Protein AF-A0A1V5HPL0-F1 (afdb_monomer_lite)

Structure (mmCIF, N/CA/C/O backbone):
data_AF-A0A1V5HPL0-F1
#
_entry.id   AF-A0A1V5HPL0-F1
#
loop_
_atom_site.group_PDB
_atom_site.id
_atom_site.type_symbol
_atom_site.label_atom_id
_atom_site.label_alt_id
_atom_site.label_comp_id
_atom_site.label_asym_id
_atom_site.label_entity_id
_atom_site.label_seq_id
_atom_site.pdbx_PDB_ins_code
_atom_site.Cartn_x
_atom_site.Cartn_y
_atom_site.Cartn_z
_atom_site.occupancy
_atom_site.B_iso_or_equiv
_atom_site.auth_seq_id
_atom_site.auth_comp_id
_atom_site.auth_asym_id
_atom_site.auth_atom_id
_atom_site.pdbx_PDB_model_num
ATOM 1 N N . MET A 1 1 ? -3.280 -10.126 -30.087 1.00 36.84 1 MET A N 1
ATOM 2 C CA . MET A 1 1 ? -2.972 -8.981 -29.204 1.00 36.84 1 MET A CA 1
ATOM 3 C C . MET A 1 1 ? -2.764 -9.535 -27.810 1.00 36.84 1 MET A C 1
ATOM 5 O O . MET A 1 1 ? -3.619 -10.281 -27.360 1.00 36.84 1 MET A O 1
ATOM 9 N N . LEU A 1 2 ? -1.619 -9.264 -27.183 1.00 37.66 2 LEU A N 1
ATOM 10 C CA . LEU A 1 2 ? -1.402 -9.577 -25.770 1.00 37.66 2 LEU A CA 1
ATOM 11 C C . LEU A 1 2 ? -1.984 -8.409 -24.976 1.00 37.66 2 LEU A C 1
ATOM 13 O O . LEU A 1 2 ? -1.438 -7.315 -25.018 1.00 37.66 2 LEU A O 1
ATOM 17 N N . THR A 1 3 ? -3.126 -8.617 -24.338 1.00 46.59 3 THR A N 1
ATOM 18 C CA . THR A 1 3 ? -3.660 -7.718 -23.310 1.00 46.59 3 THR A CA 1
ATOM 19 C C . THR A 1 3 ? -2.825 -7.935 -22.045 1.00 46.59 3 THR A C 1
ATOM 21 O O . THR A 1 3 ? -2.436 -9.076 -21.782 1.00 46.59 3 THR A O 1
ATOM 24 N N . VAL A 1 4 ? -2.500 -6.898 -21.259 1.00 55.81 4 VAL A N 1
ATOM 25 C CA . VAL A 1 4 ? -1.930 -7.146 -19.926 1.00 55.81 4 VAL A CA 1
ATOM 26 C C . VAL A 1 4 ? -3.049 -7.838 -19.173 1.00 55.81 4 VAL A C 1
ATOM 28 O O . VAL A 1 4 ? -4.091 -7.231 -18.937 1.00 55.81 4 VAL A O 1
ATOM 31 N N . ASN A 1 5 ? -2.850 -9.111 -18.837 1.00 61.34 5 ASN A N 1
ATOM 32 C CA . ASN A 1 5 ? -3.730 -9.812 -17.918 1.00 61.34 5 ASN A CA 1
ATOM 33 C C . ASN A 1 5 ? -3.470 -9.224 -16.535 1.00 61.34 5 ASN A C 1
ATOM 35 O O . ASN A 1 5 ? -2.661 -9.751 -15.773 1.00 61.34 5 ASN A O 1
ATOM 39 N N . VAL A 1 6 ? -4.097 -8.079 -16.261 1.00 70.00 6 VAL A N 1
ATOM 40 C CA . VAL A 1 6 ? -4.218 -7.545 -14.911 1.00 70.00 6 VAL A CA 1
ATOM 41 C C . VAL A 1 6 ? -4.803 -8.671 -14.071 1.00 70.00 6 VAL A C 1
ATOM 43 O O . VAL A 1 6 ? -5.857 -9.220 -14.395 1.00 70.00 6 VAL A O 1
ATOM 46 N N . TYR A 1 7 ? -4.040 -9.099 -13.072 1.00 71.38 7 TYR A N 1
ATOM 47 C CA . TYR A 1 7 ? -4.370 -10.292 -12.317 1.00 71.38 7 TYR A CA 1
ATOM 48 C C . TYR A 1 7 ? -5.247 -9.916 -11.126 1.00 71.38 7 TYR A C 1
ATOM 50 O O . TYR A 1 7 ? -4.750 -9.563 -10.051 1.00 71.38 7 TYR A O 1
ATOM 58 N N . ASP A 1 8 ? -6.555 -10.005 -11.338 1.00 76.12 8 ASP A N 1
ATOM 59 C CA . ASP A 1 8 ? -7.560 -9.937 -10.284 1.00 76.12 8 ASP A CA 1
ATOM 60 C C . ASP A 1 8 ? -7.727 -11.309 -9.629 1.00 76.12 8 ASP A C 1
ATOM 62 O O . ASP A 1 8 ? -7.876 -12.328 -10.306 1.00 76.12 8 ASP A O 1
ATOM 66 N N . ASP A 1 9 ? -7.701 -11.346 -8.300 1.00 81.00 9 ASP A N 1
ATOM 67 C CA . ASP A 1 9 ? -7.983 -12.559 -7.538 1.00 81.00 9 ASP A CA 1
ATOM 68 C C . ASP A 1 9 ? -8.727 -12.241 -6.236 1.00 81.00 9 ASP A C 1
ATOM 70 O O . ASP A 1 9 ? -9.133 -11.112 -5.961 1.00 81.00 9 ASP A O 1
ATOM 74 N N . ASN A 1 10 ? -8.906 -13.265 -5.404 1.00 85.25 10 ASN A N 1
ATOM 75 C CA . ASN A 1 10 ? -9.586 -13.126 -4.121 1.00 85.25 10 ASN A CA 1
ATOM 76 C C . ASN A 1 10 ? -8.789 -12.294 -3.096 1.00 85.25 10 ASN A C 1
ATOM 78 O O . ASN A 1 10 ? -9.317 -12.022 -2.024 1.00 85.25 10 ASN A O 1
ATOM 82 N N . LEU A 1 11 ? -7.531 -11.929 -3.377 1.00 89.19 11 LEU A N 1
ATOM 83 C CA . LEU A 1 11 ? -6.659 -11.163 -2.483 1.00 89.19 11 LEU A CA 1
ATOM 84 C C . LEU A 1 11 ? -6.669 -9.675 -2.824 1.00 89.19 11 LEU A C 1
ATOM 86 O O . LEU A 1 11 ? -6.832 -8.840 -1.933 1.00 89.19 11 LEU A O 1
ATOM 90 N N . LEU A 1 12 ? -6.487 -9.354 -4.104 1.00 90.81 12 LEU A N 1
ATOM 91 C CA . LEU A 1 12 ? -6.422 -7.989 -4.607 1.00 90.81 12 LEU A CA 1
ATOM 92 C C . LEU A 1 12 ? -7.344 -7.822 -5.807 1.00 90.81 12 LEU A C 1
ATOM 94 O O . LEU A 1 12 ? -7.339 -8.639 -6.730 1.00 90.81 12 LEU A O 1
ATOM 98 N N . LYS A 1 13 ? -8.057 -6.699 -5.808 1.00 90.38 13 LYS A N 1
ATOM 99 C CA . LYS A 1 13 ? -8.851 -6.231 -6.935 1.00 90.38 13 LYS A CA 1
ATOM 100 C C . LYS A 1 13 ? -8.180 -5.009 -7.540 1.00 90.38 13 LYS A C 1
ATOM 102 O O . LYS A 1 13 ? -7.848 -4.075 -6.818 1.00 90.38 13 LYS A O 1
ATOM 107 N N . TYR A 1 14 ? -7.984 -5.005 -8.844 1.00 87.62 14 TYR A N 1
ATOM 108 C CA . TYR A 1 14 ? -7.482 -3.862 -9.574 1.00 87.62 14 TYR A CA 1
ATOM 109 C C . TYR A 1 14 ? -8.614 -2.871 -9.836 1.00 87.62 14 TYR A C 1
ATOM 111 O O . TYR A 1 14 ? -9.673 -3.214 -10.365 1.00 87.62 14 TYR A O 1
ATOM 119 N N . ASP A 1 15 ? -8.384 -1.630 -9.435 1.00 87.00 15 ASP A N 1
ATOM 120 C CA . ASP A 1 15 ? -9.214 -0.491 -9.776 1.00 87.00 15 ASP A CA 1
ATOM 121 C C . ASP A 1 15 ? -8.671 0.118 -11.070 1.00 87.00 15 ASP A C 1
ATOM 123 O O . ASP A 1 15 ? -7.536 0.600 -11.122 1.00 87.00 15 ASP A O 1
ATOM 127 N N . TYR A 1 16 ? -9.466 0.042 -12.134 1.00 81.94 16 TYR A N 1
ATOM 128 C CA . TYR A 1 16 ? -9.062 0.506 -13.453 1.00 81.94 16 TYR A CA 1
ATOM 129 C C . TYR A 1 16 ? -9.152 2.025 -13.616 1.00 81.94 16 TYR A C 1
ATOM 131 O O . TYR A 1 16 ? -8.414 2.560 -14.437 1.00 81.94 16 TYR A O 1
ATOM 139 N N . ASP A 1 17 ? -9.981 2.708 -12.823 1.00 82.31 17 ASP A N 1
ATOM 140 C CA . ASP A 1 17 ? -10.105 4.169 -12.855 1.00 82.31 17 ASP A CA 1
ATOM 141 C C . ASP A 1 17 ? -8.913 4.816 -12.137 1.00 82.31 17 ASP A C 1
ATOM 143 O O . ASP A 1 17 ? -8.363 5.826 -12.579 1.00 82.31 17 ASP A O 1
ATOM 147 N N . LEU A 1 18 ? -8.474 4.197 -11.038 1.00 82.50 18 LEU A N 1
ATOM 148 C CA . LEU A 1 18 ? -7.341 4.652 -10.228 1.00 82.50 18 LEU A CA 1
ATOM 149 C C . LEU A 1 18 ? -6.006 3.999 -10.627 1.00 82.50 18 LEU A C 1
ATOM 151 O O . LEU A 1 18 ? -4.950 4.403 -10.146 1.00 82.50 18 LEU A O 1
ATOM 155 N N . HIS A 1 19 ? -6.045 2.987 -11.496 1.00 85.00 19 HIS A N 1
ATOM 156 C CA . HIS A 1 19 ? -4.902 2.185 -11.942 1.00 85.00 19 HIS A CA 1
ATOM 157 C C . HIS A 1 19 ? -4.067 1.550 -10.812 1.00 85.00 19 HIS A C 1
ATOM 159 O O . HIS A 1 19 ? -2.849 1.373 -10.938 1.00 85.00 19 HIS A O 1
ATOM 165 N N . GLN A 1 20 ? -4.721 1.107 -9.742 1.00 89.94 20 GLN A N 1
ATOM 166 C CA . GLN A 1 20 ? -4.075 0.574 -8.539 1.00 89.94 20 GLN A CA 1
ATOM 167 C C . GLN A 1 20 ? -4.775 -0.677 -8.005 1.00 89.94 20 GLN A C 1
ATOM 169 O O . GLN A 1 20 ?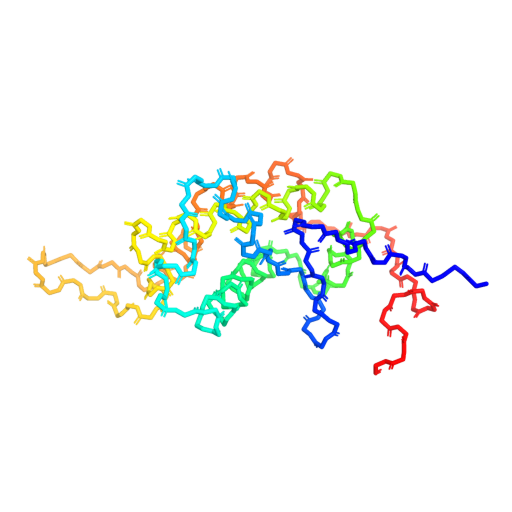 -5.947 -0.908 -8.282 1.00 89.94 20 GLN A O 1
ATOM 174 N N . TYR A 1 21 ? -4.073 -1.485 -7.209 1.00 92.12 21 TYR A N 1
ATOM 175 C CA . TYR A 1 21 ? -4.692 -2.610 -6.507 1.00 92.12 21 TYR A CA 1
ATOM 176 C C . TYR A 1 21 ? -5.246 -2.196 -5.152 1.00 92.12 21 TYR A C 1
ATOM 178 O O . TYR A 1 21 ? -4.542 -1.607 -4.340 1.00 92.12 21 TYR A O 1
ATOM 186 N N . VAL A 1 22 ? -6.466 -2.640 -4.879 1.00 93.19 22 VAL A N 1
ATOM 187 C CA . VAL A 1 22 ? -7.158 -2.501 -3.604 1.00 93.19 22 VAL A CA 1
ATOM 188 C C . VAL A 1 22 ? -7.235 -3.866 -2.925 1.00 93.19 22 VAL A C 1
ATOM 190 O O . VAL A 1 22 ? -7.486 -4.894 -3.564 1.00 93.19 22 VAL A O 1
ATOM 193 N N . LEU A 1 23 ? -7.009 -3.881 -1.613 1.00 93.31 23 LEU A N 1
ATOM 194 C CA . LEU A 1 23 ? -7.122 -5.084 -0.796 1.00 93.31 23 LEU A CA 1
ATOM 195 C C . LEU A 1 23 ? -8.582 -5.538 -0.714 1.00 93.31 23 LEU A C 1
ATOM 197 O O . LEU A 1 23 ? -9.470 -4.737 -0.432 1.00 93.31 23 LEU A O 1
ATOM 201 N N . ASN A 1 24 ? -8.836 -6.826 -0.937 1.00 92.75 24 ASN A N 1
ATOM 202 C CA . ASN A 1 24 ? -10.166 -7.390 -0.745 1.00 92.75 24 ASN A CA 1
ATOM 203 C C . ASN A 1 24 ? -10.464 -7.530 0.761 1.00 92.75 24 ASN A C 1
ATOM 205 O O . ASN A 1 24 ? -9.649 -8.075 1.508 1.00 92.75 24 ASN A O 1
ATOM 209 N N . ALA A 1 25 ? -11.636 -7.070 1.204 1.00 90.19 25 ALA A N 1
ATOM 210 C CA . ALA A 1 25 ? -12.071 -7.153 2.597 1.00 90.19 25 ALA A CA 1
ATOM 211 C C . ALA A 1 25 ? -12.138 -8.595 3.140 1.00 90.19 25 ALA A C 1
ATOM 213 O O . ALA A 1 25 ? -11.774 -8.822 4.294 1.00 90.19 25 ALA A O 1
ATOM 214 N N . ASP A 1 26 ? -12.518 -9.581 2.322 1.00 90.44 26 ASP A N 1
ATOM 215 C CA . ASP A 1 26 ? -12.538 -10.995 2.722 1.00 90.44 26 ASP A CA 1
ATOM 216 C C . ASP A 1 26 ? -11.115 -11.522 2.947 1.00 90.44 26 ASP A C 1
ATOM 218 O O . ASP A 1 26 ? -10.839 -12.243 3.911 1.00 90.44 26 ASP A O 1
ATOM 222 N N . ALA A 1 27 ? -10.174 -11.122 2.086 1.00 91.31 27 ALA A N 1
ATOM 223 C CA . ALA A 1 27 ? -8.766 -11.455 2.260 1.00 91.31 27 ALA A CA 1
ATOM 224 C C . ALA A 1 27 ? -8.183 -10.771 3.497 1.00 91.31 27 ALA A C 1
ATOM 226 O O . ALA A 1 27 ? -7.547 -11.435 4.314 1.00 91.31 27 ALA A O 1
ATOM 227 N N . ALA A 1 28 ? -8.435 -9.475 3.677 1.00 91.56 28 ALA A N 1
ATOM 228 C CA . ALA A 1 28 ? -8.032 -8.752 4.876 1.00 91.56 28 ALA A CA 1
ATOM 229 C C . ALA A 1 28 ? -8.565 -9.449 6.137 1.00 91.56 28 ALA A C 1
ATOM 231 O O . ALA A 1 28 ? -7.796 -9.718 7.059 1.00 91.56 28 ALA A O 1
ATOM 232 N N . SER A 1 29 ? -9.837 -9.857 6.127 1.00 91.88 29 SER A N 1
ATOM 233 C CA . SER A 1 29 ? -10.457 -10.540 7.261 1.00 91.88 29 SER A CA 1
ATOM 234 C C . SER A 1 29 ? -9.783 -11.873 7.577 1.00 91.88 29 SER A C 1
ATOM 236 O O . SER A 1 29 ? -9.431 -12.161 8.723 1.00 91.88 29 SER A O 1
ATOM 238 N N . LYS A 1 30 ? -9.520 -12.671 6.537 1.00 93.81 30 LYS A N 1
ATOM 239 C CA . LYS A 1 30 ? -8.850 -13.969 6.653 1.00 93.81 30 LYS A CA 1
ATOM 240 C C . LYS A 1 30 ? -7.420 -13.852 7.182 1.00 93.81 30 LYS A C 1
ATOM 242 O O . LYS A 1 30 ? -7.033 -14.633 8.047 1.00 93.81 30 LYS A O 1
ATOM 247 N N . TYR A 1 31 ? -6.620 -12.939 6.632 1.00 93.25 31 TYR A N 1
ATOM 248 C CA . TYR A 1 31 ? -5.192 -12.849 6.950 1.00 93.25 31 TYR A CA 1
ATOM 249 C C . TYR A 1 31 ? -4.907 -12.069 8.237 1.00 93.25 31 TYR A C 1
ATOM 251 O O . TYR A 1 31 ? -3.898 -12.346 8.882 1.00 93.25 31 TYR A O 1
ATOM 259 N N . LEU A 1 32 ? -5.781 -11.138 8.630 1.00 90.94 32 LEU A N 1
ATOM 260 C CA . LEU A 1 32 ? -5.678 -10.425 9.908 1.00 90.94 32 LEU A CA 1
ATOM 261 C C . LEU A 1 32 ? -6.417 -11.136 11.049 1.00 90.94 32 LEU A C 1
ATOM 263 O O . LEU A 1 32 ? -6.208 -10.790 12.209 1.00 90.94 32 LEU A O 1
ATOM 267 N N . GLY A 1 33 ? -7.270 -12.120 10.741 1.00 89.94 33 GLY A N 1
ATOM 268 C CA . GLY A 1 33 ? -8.075 -12.830 11.736 1.00 89.94 33 GLY A CA 1
ATOM 269 C C . GLY A 1 33 ? -9.122 -11.935 12.406 1.00 89.94 33 GLY A C 1
ATOM 270 O O . GLY A 1 33 ? -9.421 -12.121 13.584 1.00 89.94 33 GLY A O 1
ATOM 271 N N . ARG A 1 34 ? -9.644 -10.943 11.677 1.00 88.56 34 ARG A N 1
ATOM 272 C CA . ARG A 1 34 ? -10.610 -9.941 12.157 1.00 88.56 34 ARG A CA 1
ATOM 273 C C . ARG A 1 34 ? -11.760 -9.824 11.174 1.00 88.56 34 ARG A C 1
ATOM 275 O O . ARG A 1 34 ? -11.545 -9.976 9.983 1.00 88.56 34 ARG A O 1
ATOM 282 N N . ASP A 1 35 ? -12.962 -9.522 11.643 1.00 89.88 35 ASP A N 1
ATOM 283 C CA . ASP A 1 35 ? -14.064 -9.192 10.738 1.00 89.88 35 ASP A CA 1
ATOM 284 C C . ASP A 1 35 ? -13.962 -7.716 10.338 1.00 89.88 35 ASP A C 1
ATOM 286 O O . ASP A 1 35 ? -14.329 -6.822 11.099 1.00 89.88 35 ASP A O 1
ATOM 290 N N . ILE A 1 36 ? -13.440 -7.461 9.139 1.00 90.00 36 ILE A N 1
ATOM 291 C CA . ILE A 1 36 ? -13.214 -6.101 8.637 1.00 90.00 36 ILE A CA 1
ATOM 292 C C . ILE A 1 36 ? -14.531 -5.336 8.476 1.00 90.00 36 ILE A C 1
ATOM 294 O O . ILE A 1 36 ? -14.574 -4.125 8.696 1.00 90.00 36 ILE A O 1
ATOM 298 N N . TYR A 1 37 ? -15.620 -6.024 8.133 1.00 89.62 37 TYR A N 1
ATOM 299 C CA . TYR A 1 37 ? -16.926 -5.390 7.999 1.00 89.62 37 TYR A CA 1
ATOM 300 C C . TYR A 1 37 ? -17.492 -4.969 9.352 1.00 89.62 37 TYR A C 1
ATOM 302 O O . TYR A 1 37 ? -18.095 -3.899 9.448 1.00 89.62 37 TYR A O 1
ATOM 310 N N . ALA A 1 38 ? -17.257 -5.768 10.395 1.00 88.00 38 ALA A N 1
ATOM 311 C CA . ALA A 1 38 ? -17.620 -5.406 11.759 1.00 88.00 38 ALA A CA 1
ATOM 312 C C . ALA A 1 38 ? -16.764 -4.245 12.296 1.00 88.00 38 ALA A C 1
ATOM 314 O O . ALA A 1 38 ? -17.317 -3.306 12.870 1.00 88.00 38 ALA A O 1
ATOM 315 N N . GLU A 1 39 ? -15.446 -4.264 12.066 1.00 88.38 39 GLU A N 1
ATOM 316 C CA . GLU A 1 39 ? -14.518 -3.208 12.516 1.00 88.38 39 GLU A CA 1
ATOM 317 C C . GLU A 1 39 ? -14.891 -1.833 11.926 1.00 88.38 39 GLU A C 1
ATOM 319 O O . GLU A 1 39 ? -14.901 -0.825 12.634 1.00 88.38 39 GLU A O 1
ATOM 324 N N . TYR A 1 40 ? -15.282 -1.791 10.646 1.00 86.62 40 TYR A N 1
ATOM 325 C CA . TYR A 1 40 ? -15.717 -0.565 9.960 1.00 86.62 40 TYR A CA 1
ATOM 326 C C . TYR A 1 40 ? -17.237 -0.330 9.970 1.00 86.62 40 TYR A C 1
ATOM 328 O O . TYR A 1 40 ? -17.721 0.601 9.325 1.00 86.62 40 TYR A O 1
ATOM 336 N N . GLN A 1 41 ? -18.004 -1.144 10.702 1.00 85.88 41 GLN A N 1
ATOM 337 C CA . GLN A 1 41 ? -19.454 -1.013 10.929 1.00 85.88 41 GLN A CA 1
ATOM 338 C C . GLN A 1 41 ? -20.360 -1.149 9.687 1.00 85.88 41 GLN A C 1
ATOM 340 O O . GLN A 1 41 ? -21.583 -1.164 9.823 1.00 85.88 41 GLN A O 1
ATOM 345 N N . SER A 1 42 ? -19.808 -1.253 8.474 1.00 89.25 42 SER A N 1
ATOM 346 C CA . SER A 1 42 ? -20.552 -1.602 7.258 1.00 89.25 42 SER A CA 1
ATOM 347 C C . SER A 1 42 ? -19.625 -2.027 6.117 1.00 89.25 42 SER A C 1
ATOM 349 O O . SER A 1 42 ? -18.467 -1.612 6.038 1.00 89.25 42 SER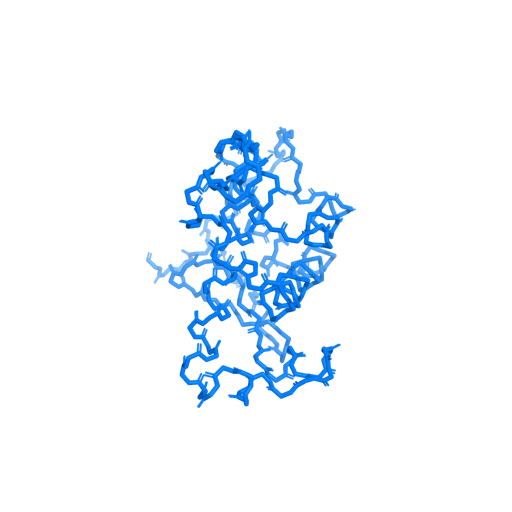 A O 1
ATOM 351 N N . GLN A 1 43 ? -20.172 -2.781 5.159 1.00 88.56 43 GLN A N 1
ATOM 352 C CA . GLN A 1 43 ? -19.464 -3.162 3.934 1.00 88.56 43 GLN A CA 1
ATOM 353 C C . GLN A 1 43 ? -19.038 -1.955 3.090 1.00 88.56 43 GLN A C 1
ATOM 355 O O . GLN A 1 43 ? -17.937 -1.933 2.542 1.00 88.56 43 GLN A O 1
ATOM 360 N N . GLN A 1 44 ? -19.898 -0.941 2.990 1.00 88.50 44 GLN A N 1
ATOM 361 C CA . GLN A 1 44 ? -19.614 0.247 2.191 1.00 88.50 44 GLN A CA 1
ATOM 362 C C . GLN A 1 44 ? -18.453 1.057 2.780 1.00 88.50 44 GLN A C 1
ATOM 364 O O . GLN A 1 44 ? -17.555 1.448 2.037 1.00 88.50 44 GLN A O 1
ATOM 369 N N . ILE A 1 45 ? -18.446 1.266 4.102 1.00 87.44 45 ILE A N 1
ATOM 370 C CA . ILE A 1 45 ? -17.369 1.991 4.791 1.00 87.44 45 ILE A CA 1
ATOM 371 C C . ILE A 1 45 ? -16.067 1.192 4.716 1.00 87.44 45 ILE A C 1
ATOM 373 O O . ILE A 1 45 ? -15.044 1.759 4.353 1.00 87.44 45 ILE A O 1
ATOM 377 N N . ALA A 1 46 ? -16.105 -0.122 4.960 1.00 88.88 46 ALA A N 1
ATOM 378 C CA . ALA A 1 46 ? -14.924 -0.977 4.843 1.00 88.88 46 ALA A CA 1
ATOM 379 C C . ALA A 1 46 ? -14.263 -0.863 3.461 1.00 88.88 46 ALA A C 1
ATOM 381 O O . ALA A 1 46 ? -13.059 -0.649 3.361 1.00 88.88 46 ALA A O 1
ATOM 382 N N . ASN A 1 47 ? -15.051 -0.952 2.386 1.00 89.12 47 ASN A N 1
ATOM 383 C CA . ASN A 1 47 ? -14.524 -0.836 1.028 1.00 89.12 47 ASN A CA 1
ATOM 384 C C . ASN A 1 47 ? -13.937 0.557 0.752 1.00 89.12 47 ASN A C 1
ATOM 386 O O . ASN A 1 47 ? -12.878 0.656 0.135 1.00 89.12 47 ASN A O 1
ATOM 390 N N . ALA A 1 48 ? -14.590 1.624 1.221 1.00 88.94 48 ALA A N 1
ATOM 391 C CA . ALA A 1 48 ? -14.072 2.984 1.087 1.00 88.94 48 ALA A CA 1
ATOM 392 C C . ALA A 1 48 ? -12.744 3.168 1.844 1.00 88.94 48 ALA A C 1
ATOM 394 O O . ALA A 1 48 ? -11.797 3.739 1.306 1.00 88.94 48 ALA A O 1
ATOM 395 N N . GLU A 1 49 ? -12.638 2.621 3.055 1.00 89.88 49 GLU A N 1
ATOM 396 C CA . GLU A 1 49 ? -11.412 2.662 3.853 1.00 89.88 49 GLU A CA 1
ATOM 397 C C . GLU A 1 49 ? -10.271 1.864 3.217 1.00 89.88 49 GLU A C 1
ATOM 399 O O . GLU A 1 49 ? -9.133 2.327 3.195 1.00 89.88 49 GLU A O 1
ATOM 404 N N . LEU A 1 50 ? -10.556 0.705 2.621 1.00 92.38 50 LEU A N 1
ATOM 405 C CA . LEU A 1 50 ? -9.552 -0.079 1.896 1.00 92.38 50 LEU A CA 1
ATOM 406 C C . LEU A 1 50 ? -9.048 0.651 0.639 1.00 92.38 50 LEU A C 1
ATOM 408 O O . LEU A 1 50 ? -7.855 0.591 0.333 1.00 92.38 50 LEU A O 1
ATOM 412 N N . ILE A 1 51 ? -9.915 1.397 -0.056 1.00 92.81 51 ILE A N 1
ATOM 413 C CA . ILE A 1 51 ? -9.507 2.293 -1.152 1.00 92.81 51 ILE A CA 1
ATOM 414 C C . ILE A 1 51 ? -8.629 3.432 -0.614 1.00 92.81 51 ILE A C 1
ATOM 416 O O . ILE A 1 51 ? -7.572 3.709 -1.179 1.00 92.81 51 ILE A O 1
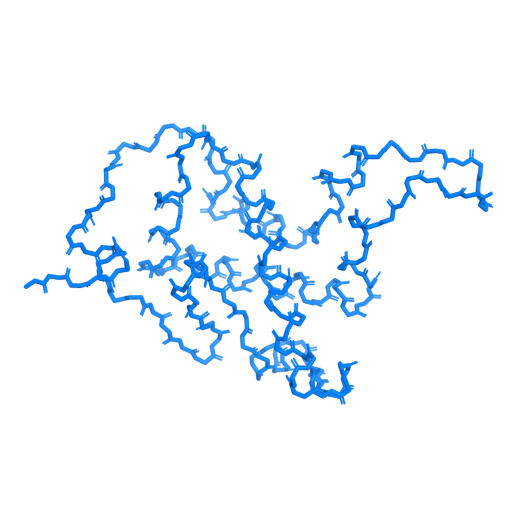ATOM 420 N N . ASN A 1 52 ? -9.011 4.063 0.501 1.00 89.81 52 ASN A N 1
ATOM 421 C CA . ASN A 1 52 ? -8.211 5.117 1.132 1.00 89.81 52 ASN A CA 1
ATOM 422 C C . ASN A 1 52 ? -6.819 4.614 1.536 1.00 89.81 52 ASN A C 1
ATOM 424 O O . ASN A 1 52 ? -5.816 5.284 1.292 1.00 89.81 52 ASN A O 1
ATOM 428 N N . GLN A 1 53 ? -6.738 3.411 2.098 1.00 91.00 53 GLN A N 1
ATOM 429 C CA . GLN A 1 53 ? -5.472 2.767 2.442 1.00 91.00 53 GLN A CA 1
ATOM 430 C C . GLN A 1 53 ? -4.637 2.473 1.194 1.00 91.00 53 GLN A C 1
ATOM 432 O O . GLN A 1 53 ? -3.435 2.737 1.200 1.00 91.00 53 GLN A O 1
ATOM 437 N N . SER A 1 54 ? -5.257 2.005 0.104 1.00 92.88 54 SER A N 1
ATOM 438 C CA . SER A 1 54 ? -4.578 1.864 -1.189 1.00 92.88 54 SER A CA 1
ATOM 439 C C . SER A 1 54 ? -3.981 3.189 -1.651 1.00 92.88 54 SER A C 1
ATOM 441 O O . SER A 1 54 ? -2.783 3.254 -1.924 1.00 92.88 54 SER A O 1
ATOM 443 N N . ASN A 1 55 ? -4.772 4.265 -1.643 1.00 90.31 55 ASN A N 1
ATOM 444 C CA . ASN A 1 55 ? -4.309 5.600 -2.020 1.00 90.31 55 ASN A CA 1
ATOM 445 C C . ASN A 1 55 ? -3.094 6.037 -1.189 1.00 90.31 55 ASN A C 1
ATOM 447 O O . ASN A 1 55 ? -2.150 6.603 -1.733 1.00 90.31 55 ASN A O 1
ATOM 451 N N . GLN A 1 56 ? -3.079 5.753 0.116 1.00 88.69 56 GLN A N 1
ATOM 452 C CA . GLN A 1 56 ? -1.944 6.075 0.987 1.00 88.69 56 GLN A CA 1
ATOM 453 C C . GLN A 1 56 ? -0.683 5.289 0.621 1.00 88.69 56 GLN A C 1
ATOM 455 O O . GLN A 1 56 ? 0.398 5.874 0.538 1.00 88.69 56 GLN A O 1
ATOM 460 N N . VAL A 1 57 ? -0.810 3.982 0.372 1.00 91.62 57 VAL A N 1
ATOM 461 C CA . VAL A 1 57 ? 0.322 3.133 -0.025 1.00 91.62 57 VAL A CA 1
ATOM 462 C C . VAL A 1 57 ? 0.882 3.566 -1.378 1.00 91.62 57 VAL A C 1
ATOM 464 O O . VAL A 1 57 ? 2.098 3.689 -1.522 1.00 91.62 57 VAL A O 1
ATOM 467 N N . TYR A 1 58 ? 0.017 3.844 -2.353 1.00 91.56 58 TYR A N 1
ATOM 468 C CA . TYR A 1 58 ? 0.422 4.296 -3.683 1.00 91.56 58 TYR A CA 1
ATOM 469 C C . TYR A 1 58 ? 1.021 5.707 -3.662 1.00 91.56 58 TYR A C 1
ATOM 471 O O . TYR A 1 58 ? 2.069 5.927 -4.263 1.00 91.56 58 TYR A O 1
ATOM 479 N N . ALA A 1 59 ? 0.450 6.640 -2.896 1.00 88.06 59 ALA A N 1
ATOM 480 C CA . ALA A 1 59 ? 1.036 7.966 -2.702 1.00 88.06 59 ALA A CA 1
ATOM 481 C C . ALA A 1 59 ? 2.433 7.882 -2.066 1.00 88.06 59 ALA A C 1
ATOM 483 O O . ALA A 1 59 ? 3.365 8.550 -2.518 1.00 88.06 59 ALA A O 1
ATOM 484 N N . PHE A 1 60 ? 2.607 7.022 -1.057 1.00 88.12 60 PHE A N 1
ATOM 485 C CA . PHE A 1 60 ? 3.919 6.773 -0.467 1.00 88.12 60 PHE A CA 1
ATOM 486 C C . PHE A 1 60 ? 4.888 6.178 -1.493 1.00 88.12 60 PHE A C 1
ATOM 488 O O . PHE A 1 60 ? 6.003 6.675 -1.638 1.00 88.12 60 PHE A O 1
ATOM 495 N N . LEU A 1 61 ? 4.468 5.160 -2.245 1.00 89.25 61 LEU A N 1
ATOM 496 C CA . LEU A 1 61 ? 5.276 4.545 -3.296 1.00 89.25 61 LEU A CA 1
ATOM 497 C C . LEU A 1 61 ? 5.747 5.587 -4.322 1.00 89.25 61 LEU A C 1
ATOM 499 O O . LEU A 1 61 ? 6.943 5.681 -4.591 1.00 89.25 61 LEU A O 1
ATOM 503 N N . TYR A 1 62 ? 4.834 6.414 -4.831 1.00 88.56 62 TYR A N 1
ATOM 504 C CA . TYR A 1 62 ? 5.132 7.453 -5.819 1.00 88.56 62 TYR A CA 1
ATOM 505 C C . TYR A 1 62 ? 6.036 8.555 -5.268 1.00 88.56 62 TYR A C 1
ATOM 507 O O . TYR A 1 62 ? 6.896 9.054 -5.987 1.00 88.56 62 TYR A O 1
ATOM 515 N N . SER A 1 63 ? 5.945 8.856 -3.970 1.00 84.38 63 SER A N 1
ATOM 516 C CA . SER A 1 63 ? 6.856 9.803 -3.314 1.00 84.38 63 SER A CA 1
ATOM 517 C C . SER A 1 63 ? 8.306 9.302 -3.214 1.00 84.38 63 SER A C 1
ATOM 519 O O . SER A 1 63 ? 9.218 10.097 -2.985 1.00 84.38 63 SER A O 1
ATOM 521 N N . ARG A 1 64 ? 8.531 7.986 -3.346 1.00 85.19 64 ARG A N 1
ATOM 522 C CA . ARG A 1 64 ? 9.839 7.339 -3.147 1.00 85.19 64 ARG A CA 1
ATOM 523 C C . ARG A 1 64 ? 10.525 6.904 -4.439 1.00 85.19 64 ARG A C 1
ATOM 525 O O . ARG A 1 64 ? 11.731 6.673 -4.424 1.00 85.19 64 ARG A O 1
ATOM 532 N N . ILE A 1 65 ? 9.796 6.762 -5.538 1.00 85.44 65 ILE A N 1
ATOM 533 C CA . ILE A 1 65 ? 10.367 6.360 -6.832 1.00 85.44 65 ILE A CA 1
ATOM 534 C C . ILE A 1 65 ? 10.855 7.573 -7.632 1.00 85.44 65 ILE A C 1
ATOM 536 O O . ILE A 1 65 ? 10.551 8.721 -7.317 1.00 85.44 65 ILE A O 1
ATOM 540 N N . ALA A 1 66 ? 11.641 7.323 -8.681 1.00 83.19 66 ALA A N 1
ATOM 541 C CA . ALA A 1 66 ? 12.075 8.386 -9.584 1.00 83.19 66 ALA A CA 1
ATOM 542 C C . ALA A 1 66 ? 10.882 9.025 -10.321 1.00 83.19 66 ALA A C 1
ATOM 544 O O . ALA A 1 66 ? 9.945 8.335 -10.727 1.00 83.19 66 ALA A O 1
ATOM 545 N N . VAL A 1 67 ? 10.949 10.340 -10.551 1.00 81.25 67 VAL A N 1
ATOM 546 C CA . VAL A 1 67 ? 9.929 11.081 -11.311 1.00 81.25 67 VAL A CA 1
ATOM 547 C C . VAL A 1 67 ? 9.744 10.448 -12.695 1.00 81.25 67 VAL A C 1
ATOM 549 O O . VAL A 1 67 ? 10.717 10.208 -13.411 1.00 81.25 67 VAL A O 1
ATOM 552 N N . GLY A 1 68 ? 8.493 10.169 -13.072 1.00 80.44 68 GLY A N 1
ATOM 553 C CA . GLY A 1 68 ? 8.150 9.537 -14.351 1.00 80.44 68 GLY A CA 1
ATOM 554 C C . GLY A 1 68 ? 8.311 8.012 -14.392 1.00 80.44 68 GLY A C 1
ATOM 555 O O . GLY A 1 68 ? 8.127 7.423 -15.456 1.00 80.44 68 GLY A O 1
ATOM 556 N N . ALA A 1 69 ? 8.633 7.367 -13.263 1.00 84.94 69 ALA A N 1
ATOM 557 C CA . ALA A 1 69 ? 8.698 5.908 -13.143 1.00 84.94 69 ALA A CA 1
ATOM 558 C C . ALA A 1 69 ? 7.365 5.240 -12.749 1.00 84.94 69 ALA A C 1
ATOM 560 O O . ALA A 1 69 ? 7.289 4.011 -12.698 1.00 84.94 69 ALA A O 1
ATOM 561 N N . GLU A 1 70 ? 6.332 6.032 -12.448 1.00 86.81 70 GLU A N 1
ATOM 562 C CA . GLU A 1 70 ? 5.026 5.570 -11.951 1.00 86.81 70 GLU A CA 1
ATOM 563 C C . GLU A 1 70 ? 4.457 4.460 -12.834 1.00 86.81 70 GLU A C 1
ATOM 565 O O . GLU A 1 70 ? 4.176 3.359 -12.367 1.00 86.81 70 GLU A O 1
ATOM 570 N N . ARG A 1 71 ? 4.415 4.694 -14.146 1.00 85.00 71 ARG A N 1
ATOM 571 C CA . ARG A 1 71 ? 3.833 3.751 -15.102 1.00 85.00 71 ARG A CA 1
ATOM 572 C C . ARG A 1 71 ? 4.583 2.418 -15.163 1.00 85.00 71 ARG A C 1
ATOM 574 O O . ARG A 1 71 ? 3.971 1.370 -15.354 1.00 85.00 71 ARG A O 1
ATOM 581 N N . GLN A 1 72 ? 5.908 2.440 -15.036 1.00 86.44 72 GLN A N 1
ATOM 582 C CA . GLN A 1 72 ? 6.748 1.242 -15.009 1.00 86.44 72 GLN A CA 1
ATOM 583 C C . GLN A 1 72 ? 6.470 0.436 -13.745 1.00 86.44 72 GLN A C 1
ATOM 585 O O . GLN A 1 72 ? 6.341 -0.783 -13.814 1.00 86.44 72 GLN A O 1
ATOM 590 N N . VAL A 1 73 ? 6.358 1.115 -12.606 1.00 88.06 73 VAL A N 1
ATOM 591 C CA . VAL A 1 73 ? 6.070 0.498 -11.312 1.00 88.06 73 VAL A CA 1
ATOM 592 C C . VAL A 1 73 ? 4.676 -0.120 -11.305 1.00 88.06 73 VAL A C 1
ATOM 594 O O . VAL A 1 73 ? 4.532 -1.292 -10.964 1.00 88.06 73 VAL A O 1
ATOM 597 N N . GLU A 1 74 ? 3.666 0.614 -11.762 1.00 88.31 74 GLU A N 1
ATOM 598 C CA . GLU A 1 74 ? 2.310 0.093 -11.911 1.00 88.31 74 GLU A CA 1
ATOM 599 C C . GLU A 1 74 ? 2.267 -1.127 -12.831 1.00 88.31 74 GLU A C 1
ATOM 601 O O . GLU A 1 74 ? 1.645 -2.129 -12.492 1.00 88.31 74 GLU A O 1
ATOM 606 N N . TYR A 1 75 ? 2.980 -1.088 -13.961 1.00 86.19 75 TYR A N 1
ATOM 607 C CA . TYR A 1 75 ? 3.086 -2.223 -14.874 1.00 86.19 75 TYR A CA 1
ATOM 608 C C . TYR A 1 75 ? 3.735 -3.443 -14.205 1.00 86.19 75 TYR A C 1
ATOM 610 O O . TYR A 1 75 ? 3.248 -4.564 -14.361 1.00 86.19 75 TYR A O 1
ATOM 618 N N . LEU A 1 76 ? 4.810 -3.251 -13.431 1.00 87.19 76 LEU A N 1
ATOM 619 C CA . LEU A 1 76 ? 5.464 -4.331 -12.682 1.00 87.19 76 LEU A CA 1
ATOM 620 C C . LEU A 1 76 ? 4.526 -4.960 -11.648 1.00 87.19 76 LEU A C 1
ATOM 622 O O . LEU A 1 76 ? 4.543 -6.174 -11.463 1.00 87.19 76 LEU A O 1
ATOM 626 N N . ILE A 1 77 ? 3.696 -4.150 -10.993 1.00 89.12 77 ILE A N 1
ATOM 627 C CA . ILE A 1 77 ? 2.703 -4.631 -10.030 1.00 89.12 77 ILE A CA 1
ATOM 628 C C . ILE A 1 77 ? 1.553 -5.348 -10.763 1.00 89.12 77 ILE A C 1
ATOM 630 O O . ILE A 1 77 ? 1.145 -6.437 -10.361 1.00 89.12 77 ILE A O 1
ATOM 634 N N . ALA A 1 78 ? 1.053 -4.774 -11.861 1.00 84.00 78 ALA A N 1
ATOM 635 C CA . ALA A 1 78 ? -0.065 -5.291 -12.653 1.00 84.00 78 ALA A CA 1
ATOM 636 C C . ALA A 1 78 ? 0.243 -6.629 -13.334 1.00 84.00 78 ALA A C 1
ATOM 638 O O . ALA A 1 78 ? -0.622 -7.499 -13.378 1.00 84.00 78 ALA A O 1
ATOM 639 N N . THR A 1 79 ? 1.474 -6.810 -13.819 1.00 78.12 79 THR A N 1
ATOM 640 C CA . THR A 1 79 ? 1.919 -8.036 -14.504 1.00 78.12 79 THR A CA 1
ATOM 641 C C . THR A 1 79 ? 2.264 -9.194 -13.562 1.00 78.12 79 THR A C 1
ATOM 643 O O . THR A 1 79 ? 2.527 -10.303 -14.028 1.00 78.12 79 THR A O 1
ATOM 646 N N . GLY A 1 80 ? 2.193 -8.979 -12.244 1.00 72.06 80 GLY A N 1
ATOM 647 C CA . GLY A 1 80 ? 2.186 -10.045 -11.246 1.00 72.06 80 GLY A CA 1
ATOM 648 C C . GLY A 1 80 ? 3.552 -10.440 -10.673 1.00 72.06 80 GLY A C 1
ATOM 649 O O . GLY A 1 80 ? 4.537 -9.699 -10.697 1.00 72.06 80 GLY A O 1
ATOM 650 N N . GLY A 1 81 ? 3.592 -11.635 -10.078 1.00 82.88 81 GLY A N 1
ATOM 651 C CA . GLY A 1 81 ? 4.779 -12.200 -9.434 1.00 82.88 81 GLY A CA 1
ATOM 652 C C . GLY A 1 81 ? 5.147 -11.509 -8.118 1.00 82.88 81 GLY A C 1
ATOM 653 O O . GLY A 1 81 ? 4.289 -11.053 -7.363 1.00 82.88 81 GLY A O 1
ATOM 654 N N . LYS A 1 82 ? 6.454 -11.402 -7.846 1.00 87.19 82 LYS A N 1
ATOM 655 C CA . LYS A 1 82 ? 6.977 -10.898 -6.562 1.00 87.19 82 LYS A CA 1
ATOM 656 C C . LYS A 1 82 ? 6.515 -9.477 -6.203 1.00 87.19 82 LYS A C 1
ATOM 658 O O . LYS A 1 82 ? 6.473 -9.137 -5.025 1.00 87.19 82 LYS A O 1
ATOM 663 N N . TYR A 1 83 ? 6.210 -8.645 -7.201 1.00 89.56 83 TYR A N 1
ATOM 664 C CA . TYR A 1 83 ? 5.810 -7.249 -7.008 1.00 89.56 83 TYR A CA 1
ATOM 665 C C . TYR A 1 83 ? 4.355 -7.135 -6.555 1.00 89.56 83 TYR A C 1
ATOM 667 O O . TYR A 1 83 ? 4.054 -6.365 -5.645 1.00 89.56 83 TYR A O 1
ATOM 675 N N . ARG A 1 84 ? 3.469 -7.961 -7.118 1.00 89.56 84 ARG A N 1
ATOM 676 C CA . ARG A 1 84 ? 2.077 -8.067 -6.673 1.00 89.56 84 ARG A CA 1
ATOM 677 C C . ARG A 1 84 ? 1.982 -8.640 -5.262 1.00 89.56 84 ARG A C 1
ATOM 679 O O . ARG A 1 84 ? 1.269 -8.086 -4.433 1.00 89.56 84 ARG A O 1
ATOM 686 N N . ASP A 1 85 ? 2.759 -9.677 -4.956 1.00 90.69 85 ASP A N 1
ATOM 687 C CA . ASP A 1 85 ? 2.817 -10.248 -3.603 1.00 90.69 85 ASP A CA 1
ATOM 688 C C . ASP A 1 85 ? 3.333 -9.236 -2.573 1.00 90.69 85 ASP A C 1
ATOM 690 O O . ASP A 1 85 ? 2.868 -9.192 -1.432 1.00 90.69 85 ASP A O 1
ATOM 694 N N . ALA A 1 86 ? 4.306 -8.412 -2.968 1.00 92.69 86 ALA A N 1
ATOM 695 C CA . ALA A 1 86 ? 4.790 -7.319 -2.139 1.00 92.69 86 ALA A CA 1
ATOM 696 C C . ALA A 1 86 ? 3.711 -6.256 -1.926 1.00 92.69 86 ALA A C 1
ATOM 698 O O . ALA A 1 86 ? 3.542 -5.807 -0.795 1.00 92.69 86 ALA A O 1
ATOM 699 N N . MET A 1 87 ? 2.950 -5.911 -2.969 1.00 94.56 87 MET A N 1
ATOM 700 C CA . MET A 1 87 ? 1.827 -4.981 -2.861 1.00 94.56 87 MET A CA 1
ATOM 701 C C . MET A 1 87 ? 0.727 -5.523 -1.940 1.00 94.56 87 MET A C 1
ATOM 703 O O . MET A 1 87 ? 0.257 -4.804 -1.065 1.00 94.56 87 MET A O 1
ATOM 707 N N . PHE A 1 88 ? 0.389 -6.812 -2.040 1.00 94.44 88 PHE A N 1
ATOM 708 C CA . PHE A 1 88 ? -0.546 -7.460 -1.117 1.00 94.44 88 PHE A CA 1
ATOM 709 C C . PHE A 1 88 ? -0.088 -7.331 0.340 1.00 94.44 88 PHE A C 1
ATOM 711 O O . PHE A 1 88 ? -0.844 -6.863 1.189 1.00 94.44 88 PHE A O 1
ATOM 718 N N . LYS A 1 89 ? 1.171 -7.681 0.633 1.00 94.38 89 LYS A N 1
ATOM 719 C CA . LYS A 1 89 ? 1.742 -7.545 1.985 1.00 94.38 89 LYS A CA 1
ATOM 720 C C . LYS A 1 89 ? 1.767 -6.092 2.456 1.00 94.38 89 LYS A C 1
ATOM 722 O O . LYS A 1 89 ? 1.544 -5.833 3.635 1.00 94.38 89 LYS A O 1
ATOM 727 N N . ALA A 1 90 ? 2.036 -5.160 1.545 1.00 94.31 90 ALA A N 1
ATOM 728 C 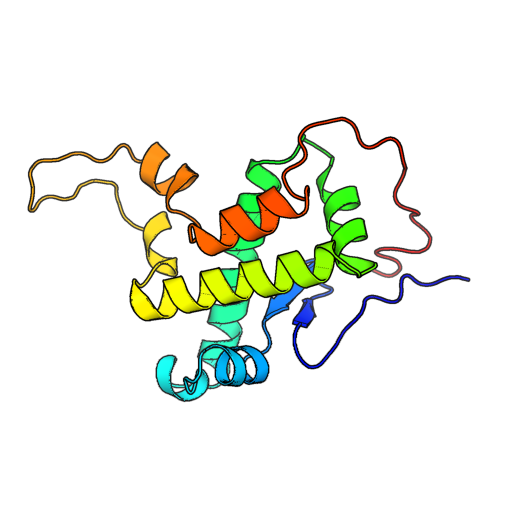CA . ALA A 1 90 ? 2.094 -3.741 1.846 1.00 94.31 90 ALA A CA 1
ATOM 729 C C . ALA A 1 90 ? 0.717 -3.186 2.241 1.00 94.31 90 ALA A C 1
ATOM 731 O O . ALA A 1 90 ? 0.598 -2.533 3.279 1.00 94.31 90 ALA A O 1
ATOM 732 N N . LEU A 1 91 ? -0.318 -3.506 1.462 1.00 95.12 91 LEU A N 1
ATOM 733 C CA . LEU A 1 91 ? -1.703 -3.128 1.741 1.00 95.12 91 LEU A CA 1
ATOM 734 C C . LEU A 1 91 ? -2.228 -3.797 3.015 1.00 95.12 91 LEU A C 1
ATOM 736 O O . LEU A 1 91 ? -2.864 -3.139 3.831 1.00 95.12 91 LEU A O 1
ATOM 740 N N . LEU A 1 92 ? -1.909 -5.077 3.232 1.00 94.44 92 LEU A N 1
ATOM 741 C CA . LEU A 1 92 ? -2.292 -5.796 4.447 1.00 94.44 92 LEU A CA 1
ATOM 742 C C . LEU A 1 92 ? -1.672 -5.163 5.703 1.00 94.44 92 LEU A C 1
ATOM 744 O O . LEU A 1 92 ? -2.367 -4.965 6.698 1.00 94.44 92 LEU A O 1
ATOM 748 N N . GLY A 1 93 ? -0.387 -4.796 5.645 1.00 91.94 93 GLY A N 1
ATOM 749 C CA . GLY A 1 93 ? 0.289 -4.086 6.733 1.00 91.94 93 GLY A CA 1
ATOM 750 C C . GLY A 1 93 ? -0.320 -2.710 7.010 1.00 91.94 93 GLY A C 1
ATOM 751 O O . GLY A 1 93 ? -0.487 -2.334 8.169 1.00 91.94 93 GLY A O 1
ATOM 752 N N . GLN A 1 94 ? -0.719 -1.983 5.960 1.00 92.19 94 GLN A N 1
ATOM 753 C CA . GLN A 1 94 ? -1.393 -0.693 6.118 1.00 92.19 94 GLN A CA 1
ATOM 754 C C . GLN A 1 94 ? -2.780 -0.857 6.742 1.00 92.19 94 GLN A C 1
ATOM 756 O O . GLN A 1 94 ? -3.144 -0.085 7.624 1.00 92.19 94 GLN A O 1
ATOM 761 N N . CYS A 1 95 ? -3.523 -1.886 6.339 1.00 91.94 95 CYS A N 1
ATOM 762 C CA . CYS A 1 95 ? -4.822 -2.213 6.915 1.00 91.94 95 CYS A CA 1
ATOM 763 C C . CYS A 1 95 ? -4.711 -2.546 8.406 1.00 91.94 95 CYS A C 1
ATOM 765 O O . CYS A 1 95 ? -5.429 -1.977 9.226 1.00 91.94 95 CYS A O 1
ATOM 767 N N . GLN A 1 96 ? -3.742 -3.382 8.787 1.00 90.19 96 GLN A N 1
ATOM 768 C CA . GLN A 1 96 ? -3.475 -3.669 10.195 1.00 90.19 96 GLN A CA 1
ATOM 769 C C . GLN A 1 96 ? -3.142 -2.394 10.981 1.00 90.19 96 GLN A C 1
ATOM 771 O O . GLN A 1 96 ? -3.682 -2.166 12.062 1.00 90.19 96 GLN A O 1
ATOM 776 N N . TYR A 1 97 ? -2.291 -1.532 10.425 1.00 87.38 97 TYR A N 1
ATOM 777 C CA . TYR A 1 97 ? -1.909 -0.273 11.057 1.00 87.38 97 TYR A CA 1
ATOM 778 C C . TYR A 1 97 ? -3.087 0.703 11.214 1.00 87.38 97 TYR A C 1
ATOM 780 O O . TYR A 1 97 ? -3.226 1.358 12.252 1.00 87.38 97 TYR A O 1
ATOM 788 N N . ALA A 1 98 ? -3.968 0.767 10.216 1.00 87.12 98 ALA A N 1
ATOM 789 C CA . ALA A 1 98 ? -5.203 1.535 10.276 1.00 87.12 98 ALA A CA 1
ATOM 790 C C . ALA A 1 98 ? -6.110 1.054 11.417 1.00 87.12 98 ALA A C 1
ATOM 792 O O . ALA A 1 98 ? -6.585 1.872 12.203 1.00 87.12 98 ALA A O 1
ATOM 793 N N . LEU A 1 99 ? -6.295 -0.259 11.555 1.00 86.25 99 LEU A N 1
ATOM 794 C CA . LEU A 1 99 ? -7.149 -0.847 12.589 1.00 86.25 99 LEU A CA 1
ATOM 795 C C . LEU A 1 99 ? -6.568 -0.692 14.000 1.00 86.25 99 LEU A C 1
ATOM 797 O O . LEU A 1 99 ? -7.283 -0.339 14.934 1.00 86.25 99 LEU A O 1
ATOM 801 N N . GLU A 1 100 ? -5.271 -0.944 14.174 1.00 84.50 100 GLU A N 1
ATOM 802 C CA . GLU A 1 100 ? -4.649 -0.975 15.502 1.00 84.50 100 GLU A CA 1
ATOM 803 C C . GLU A 1 100 ? -4.289 0.414 16.035 1.00 84.50 100 GLU A C 1
ATOM 805 O O . GLU A 1 100 ? -4.310 0.638 17.244 1.00 84.50 100 GLU A O 1
ATOM 810 N N . SER A 1 101 ? -3.929 1.347 15.152 1.00 75.38 101 SER A N 1
ATOM 811 C CA . SER A 1 101 ? -3.366 2.648 15.542 1.00 75.38 101 SER A CA 1
ATOM 812 C C . SER A 1 101 ? -4.114 3.848 14.972 1.00 75.38 101 SER A C 1
ATOM 814 O O . SER A 1 101 ? -3.668 4.976 15.177 1.00 75.38 101 SER A O 1
ATOM 816 N N . ARG A 1 102 ? -5.219 3.639 14.239 1.00 71.50 102 ARG A N 1
ATOM 817 C CA . ARG A 1 102 ? -5.851 4.685 13.412 1.00 71.50 102 ARG A CA 1
ATOM 818 C C . ARG A 1 102 ? -4.844 5.354 12.476 1.00 71.50 102 ARG A C 1
ATOM 820 O O . ARG A 1 102 ? -4.868 6.562 12.261 1.00 71.50 102 ARG A O 1
ATOM 827 N N . GLY A 1 103 ? -3.934 4.548 11.926 1.00 59.62 103 GLY A N 1
ATOM 828 C CA . GLY A 1 103 ? -2.848 4.998 11.057 1.00 59.62 103 GLY A CA 1
ATOM 829 C C . GLY A 1 103 ? -3.304 5.855 9.873 1.00 59.62 103 GLY A C 1
ATOM 830 O O . GLY A 1 103 ? -2.589 6.768 9.465 1.00 59.62 103 GLY A O 1
ATOM 831 N N . THR A 1 104 ? -4.525 5.624 9.381 1.00 64.50 104 THR A N 1
ATOM 832 C CA . THR A 1 104 ? -5.147 6.399 8.302 1.00 64.50 104 THR A CA 1
ATOM 833 C C . THR A 1 104 ? -5.281 7.889 8.634 1.00 64.50 104 THR A C 1
ATOM 835 O O . THR A 1 104 ? -5.210 8.713 7.725 1.00 64.50 104 THR A O 1
ATOM 838 N N . ASP A 1 105 ? -5.419 8.237 9.919 1.00 65.75 105 ASP A N 1
ATOM 839 C CA . ASP A 1 105 ? -5.624 9.608 10.398 1.00 65.75 105 ASP A CA 1
ATOM 840 C C . ASP A 1 105 ? -4.307 10.363 10.617 1.00 65.75 105 ASP A C 1
ATOM 842 O O . ASP A 1 105 ? -4.303 11.588 10.724 1.00 65.75 105 ASP A O 1
ATOM 846 N N . VAL A 1 106 ? -3.168 9.665 10.689 1.00 64.19 106 VAL A N 1
ATOM 847 C CA . VAL A 1 106 ? -1.860 10.269 11.000 1.00 64.19 106 VAL A CA 1
ATOM 848 C C . VAL A 1 106 ? -1.457 11.371 10.009 1.00 64.19 106 VAL A C 1
ATOM 850 O O . VAL A 1 106 ? -1.019 12.429 10.465 1.00 64.19 106 VAL A O 1
ATOM 853 N N . PRO A 1 107 ? -1.662 11.231 8.685 1.00 58.53 107 PRO A N 1
ATOM 854 C CA . PRO A 1 107 ? -1.383 12.313 7.735 1.00 58.53 107 PRO A CA 1
ATOM 855 C C . PRO A 1 107 ? -2.261 13.560 7.937 1.00 58.53 107 PRO A C 1
ATOM 857 O O . PRO A 1 107 ? -1.870 14.661 7.536 1.00 58.53 107 PRO A O 1
ATOM 860 N N . LEU A 1 108 ? -3.438 13.392 8.553 1.00 58.56 108 LEU A N 1
ATOM 861 C CA . LEU A 1 108 ? -4.392 14.459 8.869 1.00 58.56 108 LEU A CA 1
ATOM 862 C C . LEU A 1 108 ? -4.080 15.139 10.210 1.00 58.56 108 LEU A C 1
ATOM 864 O O . LEU A 1 108 ? -4.608 16.216 10.493 1.00 58.56 108 LEU A O 1
ATOM 868 N N . GLN A 1 109 ? -3.209 14.552 11.037 1.00 60.19 109 GLN A N 1
ATOM 869 C CA . GLN A 1 109 ? -2.820 15.145 12.308 1.00 60.19 109 GLN A CA 1
ATOM 870 C C . GLN A 1 109 ? -1.915 16.363 12.090 1.00 60.19 109 GLN A C 1
ATOM 872 O O . GLN A 1 109 ? -0.828 16.307 11.514 1.00 60.19 109 GLN A O 1
ATOM 877 N N . HIS A 1 110 ? -2.364 17.497 12.615 1.00 52.75 110 HIS A N 1
ATOM 878 C CA . HIS A 1 110 ? -1.545 18.671 12.890 1.00 52.75 110 HIS A CA 1
ATOM 879 C C . HIS A 1 110 ? -0.379 18.230 13.796 1.00 52.75 110 HIS A C 1
ATOM 881 O O . HIS A 1 110 ? -0.625 17.635 14.843 1.00 52.75 110 HIS A O 1
ATOM 887 N N . GLY A 1 111 ? 0.877 18.525 13.437 1.00 50.62 111 GLY A N 1
ATOM 888 C CA . GLY A 1 111 ? 2.079 18.086 14.179 1.00 50.62 111 GLY A CA 1
ATOM 889 C C . GLY A 1 111 ? 2.270 18.678 15.583 1.00 50.62 111 GLY A C 1
ATOM 890 O O . GLY A 1 111 ? 3.371 18.674 16.131 1.00 50.62 111 GLY A O 1
ATOM 891 N N . VAL A 1 112 ? 1.200 19.203 16.178 1.00 47.03 112 VAL A N 1
ATOM 892 C CA . VAL A 1 112 ? 1.189 19.847 17.485 1.00 47.03 112 VAL A CA 1
ATOM 893 C C . VAL A 1 112 ? 0.524 18.912 18.497 1.00 47.03 112 VAL A C 1
ATOM 895 O O . VAL A 1 112 ? -0.691 18.921 18.684 1.00 47.03 112 VAL A O 1
ATOM 898 N N . LEU A 1 113 ? 1.335 18.116 19.195 1.00 48.59 113 LEU A N 1
ATOM 899 C CA . LEU A 1 113 ? 0.915 17.390 20.397 1.00 48.59 113 LEU A CA 1
ATOM 900 C C . LEU A 1 113 ? 0.950 18.343 21.603 1.00 48.59 113 LEU A C 1
ATOM 902 O O . LEU A 1 113 ? 1.929 18.400 22.350 1.00 48.59 113 LEU A O 1
ATOM 906 N N . LEU A 1 114 ? -0.140 19.092 21.805 1.00 43.88 114 LEU A N 1
ATOM 907 C CA . LEU A 1 114 ? -0.285 20.072 22.899 1.00 43.88 114 LEU A CA 1
ATOM 908 C C . LEU A 1 114 ? -0.098 19.460 24.301 1.00 43.88 114 LEU A C 1
ATOM 910 O O . LEU A 1 114 ? 0.272 20.160 25.237 1.00 43.88 114 LEU A O 1
ATOM 914 N N . SER A 1 115 ? -0.320 18.152 24.447 1.00 46.34 115 SER A N 1
ATOM 915 C CA . SER A 1 115 ? -0.264 17.436 25.726 1.00 46.34 115 SER A CA 1
ATOM 916 C C . SER A 1 115 ? 1.145 17.069 26.203 1.00 46.34 115 SER A C 1
ATOM 918 O O . SER A 1 115 ? 1.299 16.707 27.367 1.00 46.34 115 SER A O 1
ATOM 920 N N . LYS A 1 116 ? 2.174 17.141 25.343 1.00 49.59 116 LYS A N 1
ATOM 921 C CA . LYS A 1 116 ? 3.553 16.740 25.698 1.00 49.59 116 LYS A CA 1
ATOM 922 C C . LYS A 1 116 ? 4.618 17.815 25.478 1.00 49.59 116 LYS A C 1
ATOM 924 O O . LYS A 1 116 ? 5.779 17.561 25.776 1.00 49.59 116 LYS A O 1
ATOM 929 N N . GLY A 1 117 ? 4.261 18.993 24.961 1.00 43.84 117 GLY A N 1
ATOM 930 C CA . GLY A 1 117 ? 5.228 20.072 24.706 1.00 43.84 117 GLY A CA 1
ATOM 931 C C . GLY A 1 117 ? 6.294 19.732 23.653 1.00 43.84 117 GLY A C 1
ATOM 932 O O . GLY A 1 117 ? 7.279 20.453 23.529 1.00 43.84 117 GLY A O 1
ATOM 933 N N . VAL A 1 118 ? 6.109 18.646 22.896 1.00 53.66 118 VAL A N 1
ATO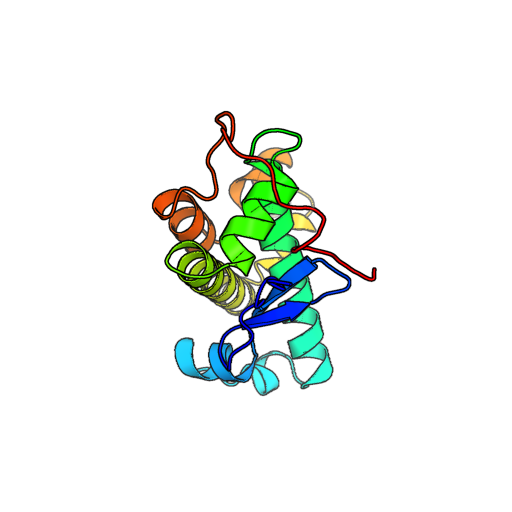M 934 C CA . VAL A 1 118 ? 7.015 18.224 21.825 1.00 53.66 118 VAL A CA 1
ATOM 935 C C . VAL A 1 118 ? 6.352 18.526 20.490 1.00 53.66 118 VAL A C 1
ATOM 937 O O . VAL A 1 118 ? 5.296 17.980 20.168 1.00 53.66 118 VAL A O 1
ATOM 940 N N . VAL A 1 119 ? 6.984 19.403 19.713 1.00 57.38 119 VAL A N 1
ATOM 941 C CA . VAL A 1 119 ? 6.612 19.659 18.321 1.00 57.38 119 VAL A CA 1
ATOM 942 C C . VAL A 1 119 ? 7.236 18.553 17.482 1.00 57.38 119 VAL A C 1
ATOM 944 O O . VAL A 1 119 ? 8.458 18.482 17.363 1.00 57.38 119 VAL A O 1
ATOM 947 N N . ILE A 1 120 ? 6.410 17.669 16.924 1.00 58.84 120 ILE A N 1
ATOM 948 C CA . ILE A 1 120 ? 6.890 16.721 15.918 1.00 58.84 120 ILE A CA 1
ATOM 949 C C . ILE A 1 120 ? 6.887 17.478 14.587 1.00 58.84 120 ILE A C 1
ATOM 951 O O . ILE A 1 120 ? 5.839 18.011 14.211 1.00 58.84 120 ILE A O 1
ATOM 955 N N . PRO A 1 121 ? 8.022 17.552 13.866 1.00 57.69 121 PRO A N 1
ATOM 956 C CA . PRO A 1 121 ? 8.059 18.193 12.561 1.00 57.69 121 PRO A CA 1
ATOM 957 C C . PRO A 1 121 ? 6.971 17.599 11.669 1.00 57.69 121 PRO A C 1
ATOM 959 O O . PRO A 1 121 ? 6.863 16.379 11.533 1.00 57.69 121 PRO A O 1
ATOM 962 N N . GLN A 1 122 ? 6.155 18.455 11.060 1.00 55.16 122 GLN A N 1
ATOM 963 C CA . GLN A 1 122 ? 5.047 18.019 10.211 1.00 55.16 122 GLN A CA 1
ATOM 964 C C . GLN A 1 122 ? 5.534 17.132 9.053 1.00 55.16 122 GLN A C 1
ATOM 966 O O . GLN A 1 122 ? 4.844 16.206 8.637 1.00 55.16 122 GLN A O 1
ATOM 971 N N . GLU A 1 123 ? 6.758 17.373 8.588 1.00 55.41 123 GLU A N 1
ATOM 972 C CA . GLU A 1 123 ? 7.473 16.575 7.590 1.00 55.41 123 GLU A CA 1
ATOM 973 C C . GLU A 1 123 ? 7.744 15.140 8.065 1.00 55.41 123 GLU A C 1
ATOM 975 O O . GLU A 1 123 ? 7.627 14.202 7.281 1.00 55.41 123 GLU A O 1
ATOM 980 N N . ALA A 1 124 ? 8.037 14.938 9.354 1.00 54.78 124 ALA A N 1
ATOM 981 C CA . ALA A 1 124 ? 8.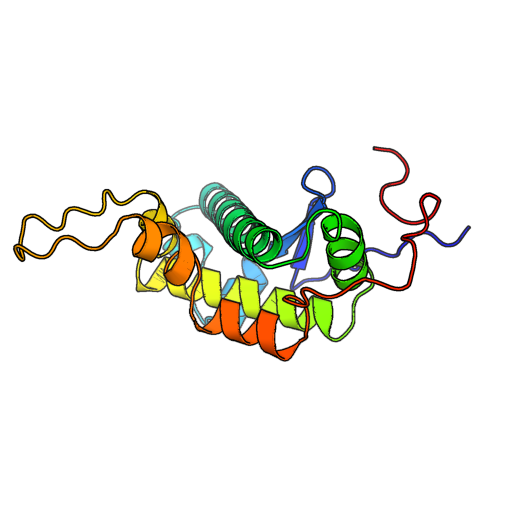256 13.609 9.918 1.00 54.78 124 ALA A CA 1
ATOM 982 C C . ALA A 1 124 ? 6.951 12.797 9.957 1.00 54.78 124 ALA A C 1
ATOM 984 O O . ALA A 1 124 ? 6.957 11.610 9.632 1.00 54.78 124 ALA A O 1
ATOM 985 N N . LEU A 1 125 ? 5.825 13.446 10.276 1.00 55.62 125 LEU A N 1
ATOM 986 C CA . LEU A 1 125 ? 4.494 12.825 10.268 1.00 55.62 125 LEU A CA 1
ATOM 987 C C . LEU A 1 125 ? 4.005 12.525 8.846 1.00 55.62 125 LEU A C 1
ATOM 989 O O . LEU A 1 125 ? 3.452 11.457 8.600 1.00 55.62 125 LEU A O 1
ATOM 993 N N . ARG A 1 126 ? 4.250 13.443 7.904 1.00 51.72 126 ARG A N 1
ATOM 994 C CA . ARG A 1 126 ? 3.829 13.310 6.502 1.00 51.72 126 ARG A CA 1
ATOM 995 C C . ARG A 1 126 ? 4.737 12.413 5.658 1.00 51.72 126 ARG A C 1
ATOM 997 O O . ARG A 1 126 ? 4.274 11.929 4.640 1.00 51.72 126 ARG A O 1
ATOM 1004 N N . GLY A 1 127 ? 5.996 12.189 6.047 1.00 51.62 127 GLY A N 1
ATOM 1005 C CA . GLY A 1 127 ? 6.964 11.428 5.242 1.00 51.62 127 GLY A CA 1
ATOM 1006 C C . GLY A 1 127 ? 7.288 10.015 5.744 1.00 51.62 127 GLY A C 1
ATOM 1007 O O . GLY A 1 127 ? 7.496 9.112 4.929 1.00 51.62 127 GLY A O 1
ATOM 1008 N N . SER A 1 128 ? 7.348 9.811 7.064 1.00 54.62 128 SER A N 1
ATOM 1009 C CA . SER A 1 128 ? 7.830 8.551 7.665 1.00 54.62 128 SER A CA 1
ATOM 1010 C C . SER A 1 128 ? 6.736 7.749 8.371 1.00 54.62 128 SER A C 1
ATOM 1012 O O . SER A 1 128 ? 6.892 6.549 8.552 1.00 54.62 128 SER A O 1
ATOM 1014 N N . VAL A 1 129 ? 5.640 8.398 8.778 1.00 63.38 129 VAL A N 1
ATOM 1015 C CA . VAL A 1 129 ? 4.538 7.766 9.537 1.00 63.38 129 VAL A CA 1
ATOM 1016 C C . VAL A 1 129 ? 3.261 7.627 8.692 1.00 63.38 129 VAL A C 1
ATOM 1018 O O . VAL A 1 129 ? 2.234 7.163 9.170 1.00 63.38 129 VAL A O 1
ATOM 1021 N N . GLN A 1 130 ? 3.312 8.014 7.412 1.00 71.69 130 GLN A N 1
ATOM 1022 C CA . GLN A 1 130 ? 2.162 7.945 6.504 1.00 71.69 130 GLN A CA 1
ATOM 1023 C C . GLN A 1 130 ? 1.740 6.501 6.192 1.00 71.69 130 GLN A C 1
ATOM 1025 O O . GLN A 1 130 ? 0.566 6.237 5.933 1.00 71.69 130 GLN A O 1
ATOM 1030 N N . VAL A 1 131 ? 2.692 5.568 6.226 1.00 83.12 131 VAL A N 1
ATOM 1031 C CA . VAL A 1 131 ? 2.442 4.140 6.047 1.00 83.12 131 VAL A CA 1
ATOM 1032 C C . VAL A 1 131 ? 3.073 3.335 7.171 1.00 83.12 131 VAL A C 1
ATOM 1034 O O . VAL A 1 131 ? 4.016 3.781 7.824 1.00 83.12 131 VAL A O 1
ATOM 1037 N N . SER A 1 132 ? 2.566 2.126 7.390 1.00 85.88 132 SER A N 1
ATOM 1038 C CA . SER A 1 132 ? 3.134 1.216 8.377 1.00 85.88 132 SER A CA 1
ATOM 1039 C C . SER A 1 132 ? 4.580 0.828 8.031 1.00 85.88 132 SER A C 1
ATOM 1041 O O . SER A 1 132 ? 4.952 0.699 6.861 1.00 85.88 132 SER A O 1
ATOM 1043 N N . LEU A 1 133 ? 5.390 0.531 9.052 1.00 85.06 133 LEU A N 1
ATOM 1044 C CA . LEU A 1 133 ? 6.741 -0.003 8.848 1.00 85.06 133 LEU A CA 1
ATOM 1045 C C . LEU A 1 133 ? 6.719 -1.315 8.042 1.00 85.06 133 LEU A C 1
ATOM 1047 O O . LEU A 1 133 ? 7.602 -1.561 7.221 1.00 85.06 133 LEU A O 1
ATOM 1051 N N . ALA A 1 134 ? 5.701 -2.158 8.249 1.00 86.62 134 ALA A N 1
ATOM 1052 C CA . ALA A 1 134 ? 5.531 -3.397 7.492 1.00 86.62 134 ALA A CA 1
ATOM 1053 C C . ALA A 1 134 ? 5.294 -3.122 5.997 1.00 86.62 134 ALA A C 1
ATOM 1055 O O . ALA A 1 134 ? 5.860 -3.814 5.146 1.00 86.62 134 ALA A O 1
ATOM 1056 N N . THR A 1 135 ? 4.522 -2.079 5.682 1.00 90.06 135 THR A N 1
ATOM 1057 C CA . THR A 1 135 ? 4.269 -1.600 4.319 1.00 90.06 135 THR A CA 1
ATOM 1058 C C . THR A 1 135 ? 5.563 -1.156 3.650 1.00 90.06 135 THR A C 1
ATOM 1060 O O . THR A 1 135 ? 5.905 -1.663 2.581 1.00 90.06 135 THR A O 1
ATOM 1063 N N . GLU A 1 136 ? 6.326 -0.276 4.297 1.00 90.00 136 GLU A N 1
ATOM 1064 C CA . GLU A 1 136 ? 7.605 0.200 3.765 1.00 90.00 136 GLU A CA 1
ATOM 1065 C C . GLU A 1 136 ? 8.585 -0.959 3.530 1.00 90.00 136 GLU A C 1
ATOM 1067 O O . GLU A 1 136 ? 9.183 -1.074 2.457 1.00 90.00 136 GLU A O 1
ATOM 1072 N N . GLN A 1 137 ? 8.713 -1.869 4.499 1.00 88.75 137 GLN A N 1
ATOM 1073 C CA . GLN A 1 137 ? 9.605 -3.021 4.383 1.00 88.75 137 GLN A CA 1
ATOM 1074 C C . GLN A 1 137 ? 9.207 -3.965 3.243 1.00 88.75 137 GLN A C 1
ATOM 1076 O O . GLN A 1 137 ? 10.092 -4.490 2.563 1.00 88.75 137 GLN A O 1
ATOM 1081 N N . ALA A 1 138 ? 7.910 -4.200 3.025 1.00 91.44 138 ALA A N 1
ATOM 1082 C CA . ALA A 1 138 ? 7.427 -5.046 1.935 1.00 91.44 138 ALA A CA 1
ATOM 1083 C C . ALA A 1 138 ? 7.788 -4.452 0.564 1.00 91.44 138 ALA A C 1
ATOM 1085 O O . ALA A 1 138 ? 8.350 -5.150 -0.288 1.00 91.44 138 ALA A O 1
ATOM 1086 N N . LEU A 1 139 ? 7.545 -3.152 0.379 1.00 90.81 139 LEU A N 1
ATOM 1087 C CA . LEU A 1 139 ? 7.872 -2.444 -0.859 1.00 90.81 139 LEU A CA 1
ATOM 1088 C C . LEU A 1 139 ? 9.389 -2.384 -1.085 1.00 90.81 139 LEU A C 1
ATOM 1090 O O . LEU A 1 139 ? 9.864 -2.725 -2.170 1.00 90.81 139 LEU A O 1
ATOM 1094 N N . SER A 1 140 ? 10.159 -2.040 -0.050 1.00 88.50 140 SER A N 1
ATOM 1095 C CA . SER A 1 140 ? 11.620 -1.934 -0.111 1.00 88.50 140 SER A CA 1
ATOM 1096 C C . SER A 1 140 ? 12.283 -3.265 -0.483 1.00 88.50 140 SER A C 1
ATOM 1098 O O . SER A 1 140 ? 13.028 -3.337 -1.461 1.00 88.50 140 SER A O 1
ATOM 1100 N N . LYS A 1 141 ? 11.934 -4.364 0.206 1.00 88.69 141 LYS A N 1
ATOM 1101 C CA . LYS A 1 141 ? 12.509 -5.703 -0.045 1.00 88.69 141 LYS A CA 1
ATOM 1102 C C . LYS A 1 141 ? 12.227 -6.231 -1.452 1.00 88.69 141 LYS A C 1
ATOM 1104 O O . LYS A 1 141 ? 13.011 -7.012 -1.983 1.00 88.69 141 LYS A O 1
ATOM 1109 N N . SER A 1 142 ? 11.108 -5.831 -2.052 1.00 87.62 142 SER A N 1
ATOM 1110 C CA . SER A 1 142 ? 10.744 -6.249 -3.411 1.00 87.62 142 SER A CA 1
ATOM 1111 C C . SER A 1 142 ? 11.490 -5.482 -4.508 1.00 87.62 142 SER A C 1
ATOM 1113 O O . SER A 1 142 ? 11.560 -5.955 -5.646 1.00 87.62 142 SER A O 1
ATOM 1115 N N . GLY A 1 143 ? 12.070 -4.326 -4.166 1.00 85.44 143 GLY A N 1
ATOM 1116 C CA . GLY A 1 143 ? 12.660 -3.384 -5.111 1.00 85.44 143 GLY A CA 1
ATOM 1117 C C . GLY A 1 143 ? 11.647 -2.436 -5.759 1.00 85.44 143 GLY A C 1
ATOM 1118 O O . GLY A 1 143 ? 11.991 -1.803 -6.750 1.00 85.44 143 GLY A O 1
ATOM 1119 N N . LEU A 1 144 ? 10.416 -2.320 -5.237 1.00 86.25 144 LEU A N 1
ATOM 1120 C CA . LEU A 1 144 ? 9.422 -1.359 -5.746 1.00 86.25 144 LEU A CA 1
ATOM 1121 C C . LEU A 1 144 ? 9.795 0.095 -5.445 1.00 86.25 144 LEU A C 1
ATOM 1123 O O . LEU A 1 144 ? 9.417 0.984 -6.196 1.00 86.25 144 LEU A O 1
ATOM 1127 N N . LEU A 1 145 ? 10.591 0.333 -4.400 1.00 85.25 145 LEU A N 1
ATOM 1128 C CA . LEU A 1 145 ? 11.128 1.658 -4.066 1.00 85.25 145 LEU A CA 1
ATOM 1129 C C . LEU A 1 145 ? 12.417 1.982 -4.845 1.00 85.25 145 LEU A C 1
ATOM 1131 O O . LEU A 1 145 ? 13.266 2.732 -4.373 1.00 85.25 145 LEU A O 1
ATOM 1135 N N . TYR A 1 146 ? 12.622 1.367 -6.013 1.00 80.44 146 TYR A N 1
ATOM 1136 C CA . TYR A 1 146 ? 13.817 1.590 -6.819 1.00 80.44 146 TYR A CA 1
ATOM 1137 C C . TYR A 1 146 ? 13.817 2.996 -7.435 1.00 80.44 146 TYR A C 1
ATOM 1139 O O . TYR A 1 146 ? 12.943 3.345 -8.228 1.00 80.44 146 TYR A O 1
ATOM 1147 N N . CYS A 1 147 ? 14.843 3.783 -7.105 1.00 77.06 147 CYS A N 1
ATOM 1148 C CA . CYS A 1 147 ? 15.016 5.161 -7.580 1.00 77.06 147 CYS A CA 1
ATOM 1149 C C . CYS A 1 147 ? 15.909 5.291 -8.829 1.00 77.06 147 CYS A C 1
ATOM 1151 O O . CYS A 1 147 ? 16.257 6.402 -9.219 1.00 77.06 147 CYS A O 1
ATOM 1153 N N . GLY A 1 148 ? 16.353 4.183 -9.430 1.00 74.06 148 GLY A N 1
ATOM 1154 C CA . GLY A 1 148 ? 17.190 4.230 -10.630 1.00 74.06 148 GLY A CA 1
ATOM 1155 C C . GLY A 1 148 ? 16.384 4.285 -11.929 1.00 74.06 148 GLY A C 1
ATOM 1156 O O . GLY A 1 148 ? 15.156 4.224 -11.940 1.00 74.06 148 GLY A O 1
ATOM 1157 N N . ALA A 1 149 ? 17.091 4.373 -13.056 1.00 74.12 149 ALA A N 1
ATOM 1158 C CA . ALA A 1 149 ? 16.462 4.423 -14.370 1.00 74.12 149 ALA A CA 1
ATOM 1159 C C . ALA A 1 149 ? 15.935 3.043 -14.800 1.00 74.12 149 ALA A C 1
ATOM 1161 O O . ALA A 1 149 ? 16.690 2.069 -14.890 1.00 74.12 149 ALA A O 1
ATOM 1162 N N . TYR A 1 150 ? 14.649 2.974 -15.139 1.00 77.62 150 TYR A N 1
ATOM 1163 C CA . TYR A 1 150 ? 14.050 1.798 -15.763 1.00 77.62 150 TYR A CA 1
ATOM 1164 C C . TYR A 1 150 ? 14.500 1.701 -17.226 1.00 77.62 150 TYR A C 1
ATOM 1166 O O . TYR A 1 150 ? 14.207 2.573 -18.039 1.00 77.62 150 TYR A O 1
ATOM 1174 N N . LYS A 1 151 ? 15.214 0.625 -17.579 1.00 78.75 151 LYS A N 1
ATOM 1175 C CA . LYS A 1 151 ? 15.727 0.376 -18.943 1.00 78.75 151 LYS A CA 1
ATOM 1176 C C . LYS A 1 151 ? 14.720 -0.351 -19.842 1.00 78.75 151 LYS A C 1
ATOM 1178 O O . LYS A 1 151 ? 15.102 -1.186 -20.656 1.00 78.75 151 LYS A O 1
ATOM 1183 N N . PHE A 1 152 ? 13.433 -0.079 -19.665 1.00 81.56 152 PHE A N 1
ATOM 1184 C CA . PHE A 1 152 ? 12.375 -0.616 -20.514 1.00 81.56 152 PHE A CA 1
ATOM 1185 C C . PHE A 1 152 ? 11.228 0.382 -20.625 1.00 81.56 152 PHE A C 1
ATOM 1187 O O . PHE A 1 152 ? 11.032 1.236 -19.758 1.00 81.56 152 PHE A O 1
ATOM 1194 N N . THR A 1 153 ? 10.457 0.251 -21.697 1.00 77.94 153 THR A N 1
ATOM 1195 C CA . THR A 1 153 ? 9.267 1.064 -21.941 1.00 77.94 153 THR A CA 1
ATOM 1196 C C . THR A 1 153 ? 8.028 0.217 -21.702 1.00 77.94 153 THR A C 1
ATOM 1198 O O . THR A 1 153 ? 7.969 -0.938 -22.122 1.00 77.94 153 THR A O 1
ATOM 1201 N N . VAL A 1 154 ? 7.031 0.790 -21.029 1.00 79.94 154 VAL A N 1
ATOM 1202 C CA . VAL A 1 154 ? 5.738 0.130 -20.835 1.00 79.94 154 VAL A CA 1
ATOM 1203 C C . VAL A 1 154 ? 5.004 0.076 -22.178 1.00 79.94 154 VAL A C 1
ATOM 1205 O O . VAL A 1 154 ? 4.827 1.127 -22.801 1.00 79.94 154 VAL A O 1
ATOM 1208 N N . PRO A 1 155 ? 4.570 -1.102 -22.657 1.00 74.25 155 PRO A N 1
ATOM 1209 C CA . PRO A 1 155 ? 3.899 -1.195 -23.947 1.00 74.25 155 PRO A CA 1
ATOM 1210 C C . PRO A 1 155 ? 2.516 -0.520 -23.905 1.00 74.25 155 PRO A C 1
ATOM 1212 O O . PRO A 1 155 ? 1.597 -0.997 -23.237 1.00 74.25 155 PRO A O 1
ATOM 1215 N N . ASN A 1 156 ? 2.350 0.578 -24.653 1.00 65.94 156 ASN A N 1
ATOM 1216 C CA . ASN A 1 156 ? 1.085 1.328 -24.737 1.00 65.94 156 ASN A CA 1
ATOM 1217 C C . ASN A 1 156 ? -0.092 0.483 -25.240 1.00 65.94 156 ASN A C 1
ATOM 1219 O O . ASN A 1 156 ? -1.222 0.707 -24.834 1.00 65.94 156 ASN A O 1
ATOM 1223 N N . SER A 1 157 ? 0.167 -0.480 -26.124 1.00 62.44 157 SER A N 1
ATOM 1224 C CA . SER A 1 157 ? -0.852 -1.335 -26.745 1.00 62.44 157 SER A CA 1
ATOM 1225 C C . SER A 1 157 ? -1.359 -2.462 -25.843 1.00 62.44 157 SER A C 1
ATOM 1227 O O . SER A 1 157 ? -2.198 -3.249 -26.272 1.00 62.44 157 SER A O 1
ATOM 1229 N N . VAL A 1 158 ? -0.820 -2.574 -24.627 1.00 62.88 158 VAL A N 1
ATOM 1230 C CA . VAL A 1 158 ? -0.998 -3.738 -23.750 1.00 62.88 158 VAL A CA 1
ATOM 1231 C C . VAL A 1 158 ? -1.511 -3.291 -22.373 1.00 62.88 158 VAL A C 1
ATOM 1233 O O . VAL A 1 158 ? -2.323 -3.993 -21.775 1.00 62.88 158 VAL A O 1
ATOM 1236 N N . TYR A 1 159 ? -1.095 -2.113 -21.885 1.00 64.56 159 TYR A N 1
ATOM 1237 C CA . TYR A 1 159 ? -1.410 -1.585 -20.551 1.00 64.56 159 TYR A CA 1
ATOM 1238 C C . TYR A 1 159 ? -2.079 -0.198 -20.614 1.00 64.56 159 TYR A C 1
ATOM 1240 O O . TYR A 1 159 ? -1.525 0.718 -21.229 1.00 64.56 159 TYR A O 1
ATOM 1248 N N . ARG A 1 160 ? -3.232 -0.048 -19.934 1.00 66.19 160 ARG A N 1
ATOM 1249 C CA . ARG A 1 160 ? -4.152 1.114 -19.986 1.00 66.19 160 ARG A CA 1
ATOM 1250 C C . ARG A 1 160 ? -4.798 1.369 -21.367 1.00 66.19 160 ARG A C 1
ATOM 1252 O O . ARG A 1 160 ? -4.948 2.510 -21.784 1.00 66.19 160 ARG A O 1
ATOM 1259 N N . VAL A 1 161 ? -5.180 0.313 -22.091 1.00 55.66 161 VAL A N 1
ATOM 1260 C CA . VAL A 1 161 ? -5.890 0.432 -23.382 1.00 55.66 161 VAL A CA 1
ATOM 1261 C C . VAL A 1 161 ? -7.396 0.592 -23.147 1.00 55.66 161 VAL A C 1
ATOM 1263 O O . VAL A 1 161 ? -7.992 -0.285 -22.530 1.00 55.66 161 VAL A O 1
ATOM 1266 N N . GLY A 1 162 ? -8.005 1.654 -23.688 1.00 50.88 162 GLY A N 1
ATOM 1267 C CA . GLY A 1 162 ? -9.463 1.867 -23.658 1.00 50.88 162 GLY A CA 1
ATOM 1268 C C . GLY A 1 162 ? -9.994 2.744 -22.517 1.00 50.88 162 GLY A C 1
ATOM 1269 O O . GLY A 1 162 ? -11.198 2.715 -22.278 1.00 50.88 162 GLY A O 1
ATOM 1270 N N . TYR A 1 163 ? -9.112 3.499 -21.856 1.00 49.56 163 TYR A N 1
ATOM 1271 C CA . TYR A 1 163 ? -9.433 4.533 -20.864 1.00 49.56 163 TYR A CA 1
ATOM 1272 C C . TYR A 1 163 ? -9.251 5.919 -21.479 1.00 49.56 163 TYR A C 1
ATOM 1274 O O . TYR A 1 163 ? -8.257 6.082 -22.230 1.00 49.56 163 TYR A O 1
#

Sequence (163 aa):
MLTVNVYDDNLLKYDYDLHQYVLNADAASKYLGRDIYAEYQSQQIANAELINQSNQVYAFLYSRIAVGAERQVEYLIATGGKYRDAMFKALLGQCQYALESRGTDVPLQHGVLLSKGVVIPQEALRGSVQVSLATEQALSKSGLLYCGAYKFTVPNSVYRVGY

pLDDT: mean 78.98, std 14.99, range [36.84, 95.12]

Radius of gyration: 16.8 Å; chains: 1; bounding box: 38×34×55 Å

Secondary structure (DSSP, 8-state):
---------SSEEEETTTTEEEE-HHHHHHHHTS-HHHHTSSHHHHHHHHHHHHHHHHHHHHHHSPTT-HHHHHHHHHT-THHHHHHHHHHHHHHHHHHHH-GGGGGGS-SEETTTTEE--HHHHHHTSSS-HHHHHHHHHHTTT--S---S---TTTSSTT-

Foldseek 3Di:
DAALQQDDDQAWDADLVVLWIFGHQVNLCVVVVHNLCVLLVHPVSSRVVSVLLRVLLLVLLCVQAAPPCSLVLSSVCRNDDLSVVLSSQLSSQQVVCCSPPVLSCQLVDDQDPVPPPDRDPNCCSNRPSSGGPRNVVSCVVSCSSPHDDDPDDDDPVHPSPPD